Protein AF-A0A8I1LDG6-F1 (afdb_monomer_lite)

Sequence (88 aa):
MEEVLADKNFYLRLVMQYGEQRFLNLANKHFTTQDFIEAIETAPPGFFFAEVWHEWRKRLGLPKKRTPVRFAECENDPEDWWRNYRPE

Foldseek 3Di:
DVVCVVDLLNLLLCCLAPNDPVSVVVCPVPDDLVSNVCSLVPDAQPSHDQVSSQVSCVVSVHDDDDRRDDDPPPPPPPPPPCVPPDDD

Structure (mmCIF, N/CA/C/O backbone):
data_AF-A0A8I1LDG6-F1
#
_entry.id   AF-A0A8I1LDG6-F1
#
loop_
_atom_site.group_PDB
_atom_site.id
_atom_site.type_symbol
_atom_site.label_atom_id
_atom_site.label_alt_id
_atom_site.label_comp_id
_atom_site.label_asym_id
_atom_site.label_entity_id
_atom_site.label_seq_id
_atom_site.pdbx_PDB_ins_code
_atom_site.Cartn_x
_atom_site.Cartn_y
_atom_site.Cartn_z
_atom_site.occupancy
_atom_site.B_iso_or_equiv
_atom_site.auth_seq_id
_atom_site.auth_comp_id
_atom_site.auth_asym_id
_atom_site.auth_atom_id
_atom_site.pdbx_PDB_model_num
ATOM 1 N N . MET A 1 1 ? 19.393 5.191 7.159 1.00 45.78 1 MET A N 1
ATOM 2 C CA . MET A 1 1 ? 18.054 4.711 7.579 1.00 45.78 1 MET A CA 1
ATOM 3 C C . MET A 1 1 ? 16.983 5.786 7.370 1.00 45.78 1 MET A C 1
ATOM 5 O O . MET A 1 1 ? 15.856 5.423 7.076 1.00 45.78 1 MET A O 1
ATOM 9 N N . GLU A 1 2 ? 17.326 7.079 7.452 1.00 43.81 2 GLU A N 1
ATOM 10 C CA . GLU A 1 2 ? 16.385 8.198 7.245 1.00 43.81 2 GLU A CA 1
ATOM 11 C C . GLU A 1 2 ? 15.906 8.389 5.794 1.00 43.81 2 GLU A C 1
ATOM 13 O O . GLU A 1 2 ? 14.751 8.735 5.593 1.00 43.81 2 GLU A O 1
ATOM 18 N N . GLU A 1 3 ? 16.712 8.092 4.768 1.00 46.12 3 GLU A N 1
ATOM 19 C CA . GLU A 1 3 ? 16.285 8.294 3.367 1.00 46.12 3 GLU A CA 1
ATOM 20 C C . GLU A 1 3 ? 15.145 7.362 2.918 1.00 46.12 3 GLU A C 1
ATOM 22 O O . GLU A 1 3 ? 14.321 7.748 2.098 1.00 46.12 3 GLU A O 1
ATOM 27 N N . VAL A 1 4 ? 15.020 6.163 3.501 1.00 47.47 4 VAL A N 1
ATOM 28 C CA . VAL A 1 4 ? 13.889 5.249 3.225 1.00 47.47 4 VAL A CA 1
ATOM 29 C C . VAL A 1 4 ? 12.595 5.746 3.889 1.00 47.47 4 VAL A C 1
ATOM 31 O O . VAL A 1 4 ? 11.503 5.422 3.430 1.00 47.47 4 VAL A O 1
ATOM 34 N N . LEU A 1 5 ? 12.710 6.567 4.939 1.00 51.34 5 LEU A N 1
ATOM 35 C CA . LEU A 1 5 ? 11.585 7.270 5.563 1.00 51.34 5 LEU A CA 1
ATOM 36 C C . LEU A 1 5 ? 11.244 8.588 4.846 1.00 51.34 5 LEU A C 1
ATOM 38 O O . LEU A 1 5 ? 10.185 9.151 5.114 1.00 51.34 5 LEU A O 1
ATOM 42 N N . ALA A 1 6 ? 12.104 9.076 3.942 1.00 60.81 6 ALA A N 1
ATOM 43 C CA . ALA A 1 6 ? 11.874 10.327 3.220 1.00 60.81 6 ALA A CA 1
ATOM 44 C C . ALA A 1 6 ? 10.721 10.217 2.205 1.00 60.81 6 ALA A 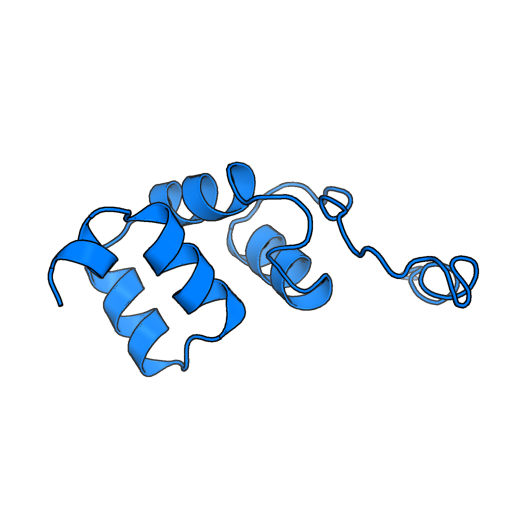C 1
ATOM 46 O O . ALA A 1 6 ? 10.076 11.219 1.904 1.00 60.81 6 ALA A O 1
ATOM 47 N N . ASP A 1 7 ? 10.410 9.002 1.736 1.00 81.50 7 ASP A N 1
ATOM 48 C CA . ASP A 1 7 ? 9.223 8.715 0.927 1.00 81.50 7 ASP A CA 1
ATOM 49 C C . ASP A 1 7 ? 8.303 7.720 1.654 1.00 81.50 7 ASP A C 1
ATOM 51 O O . ASP A 1 7 ? 8.397 6.495 1.517 1.00 81.50 7 ASP A O 1
ATOM 55 N N . LYS A 1 8 ? 7.372 8.292 2.429 1.00 89.56 8 LYS A N 1
ATOM 56 C CA . LYS A 1 8 ? 6.267 7.596 3.108 1.00 89.56 8 LYS A CA 1
ATOM 57 C C . LYS A 1 8 ? 5.581 6.574 2.196 1.00 89.56 8 LYS A C 1
ATOM 59 O O . LYS A 1 8 ? 5.319 5.447 2.618 1.00 89.56 8 LYS A O 1
ATOM 64 N N . ASN A 1 9 ? 5.273 6.961 0.958 1.00 90.62 9 ASN A N 1
ATOM 65 C CA . ASN A 1 9 ? 4.501 6.130 0.042 1.00 90.62 9 ASN A CA 1
ATOM 66 C C . ASN A 1 9 ? 5.346 4.958 -0.455 1.00 90.62 9 ASN A C 1
ATOM 68 O O . ASN A 1 9 ? 4.847 3.837 -0.525 1.00 90.62 9 ASN A O 1
ATOM 72 N N . PHE A 1 10 ? 6.629 5.175 -0.737 1.00 89.31 10 PHE A N 1
ATOM 73 C CA . PHE A 1 10 ? 7.541 4.087 -1.080 1.00 89.31 10 PHE A CA 1
ATOM 74 C C . PHE A 1 10 ? 7.666 3.059 0.054 1.00 89.31 10 PHE A C 1
ATOM 76 O O . PHE A 1 10 ? 7.505 1.860 -0.190 1.00 89.31 10 PHE A O 1
ATOM 83 N N . TYR A 1 11 ? 7.858 3.515 1.297 1.00 90.25 11 TYR A N 1
ATOM 84 C CA . TYR A 1 11 ? 7.895 2.629 2.464 1.00 90.25 11 TYR A CA 1
ATOM 85 C C . TYR A 1 11 ? 6.604 1.812 2.608 1.00 90.25 11 TYR A C 1
ATOM 87 O O . TYR A 1 11 ? 6.652 0.585 2.718 1.00 90.25 11 TYR A O 1
ATOM 95 N N . LEU A 1 12 ? 5.442 2.473 2.558 1.00 93.75 12 LEU A N 1
ATOM 96 C CA . LEU A 1 12 ? 4.150 1.801 2.683 1.00 93.75 12 LEU A CA 1
ATOM 97 C C . LEU A 1 12 ? 3.933 0.772 1.576 1.00 93.75 12 LEU A C 1
ATOM 99 O O . LEU A 1 12 ? 3.481 -0.332 1.865 1.00 93.75 12 LEU A O 1
ATOM 103 N N . ARG A 1 13 ? 4.321 1.072 0.333 1.00 92.94 13 ARG A N 1
ATOM 104 C CA . ARG A 1 13 ? 4.217 0.110 -0.770 1.00 92.94 13 ARG A CA 1
ATOM 105 C C . ARG A 1 13 ? 5.081 -1.131 -0.536 1.00 92.94 13 ARG A C 1
ATOM 107 O O . ARG A 1 13 ? 4.605 -2.237 -0.775 1.00 92.94 13 ARG A O 1
ATOM 114 N N . LEU A 1 14 ? 6.305 -0.983 -0.018 1.00 91.69 14 LEU A N 1
ATOM 115 C CA . LEU A 1 14 ? 7.153 -2.129 0.342 1.00 91.69 14 LEU A CA 1
ATOM 116 C C . LEU A 1 14 ? 6.534 -2.969 1.463 1.00 91.69 14 LEU A C 1
ATOM 118 O O . LEU A 1 14 ? 6.520 -4.195 1.375 1.00 91.69 14 LEU A O 1
ATOM 122 N N . VAL A 1 15 ? 5.979 -2.323 2.491 1.00 93.81 15 VAL A N 1
ATOM 123 C CA . VAL A 1 15 ? 5.274 -3.015 3.579 1.00 93.81 15 VAL A CA 1
ATOM 124 C C . VAL A 1 15 ? 4.028 -3.737 3.062 1.00 93.81 15 VAL A C 1
ATOM 126 O O . VAL A 1 15 ? 3.742 -4.852 3.482 1.00 93.81 15 VAL A O 1
ATOM 129 N N . MET A 1 16 ? 3.290 -3.144 2.131 1.00 93.44 16 MET A N 1
ATOM 130 C CA . MET A 1 16 ? 2.107 -3.766 1.536 1.00 93.44 16 MET A CA 1
ATOM 131 C C . MET A 1 16 ? 2.461 -4.952 0.626 1.00 93.44 16 MET A C 1
ATOM 133 O O . MET A 1 16 ? 1.736 -5.945 0.633 1.00 93.44 16 MET A O 1
ATOM 137 N N . GLN A 1 17 ? 3.556 -4.851 -0.132 1.00 92.69 17 GLN A N 1
ATOM 138 C CA . GLN A 1 17 ? 4.009 -5.861 -1.093 1.00 92.69 17 GLN A CA 1
ATOM 139 C C . GLN A 1 17 ? 4.710 -7.052 -0.423 1.00 92.69 17 GLN A C 1
ATOM 141 O O . GLN A 1 17 ? 4.469 -8.197 -0.797 1.00 92.69 17 GLN A O 1
ATOM 146 N N . TYR A 1 18 ? 5.571 -6.782 0.562 1.00 88.06 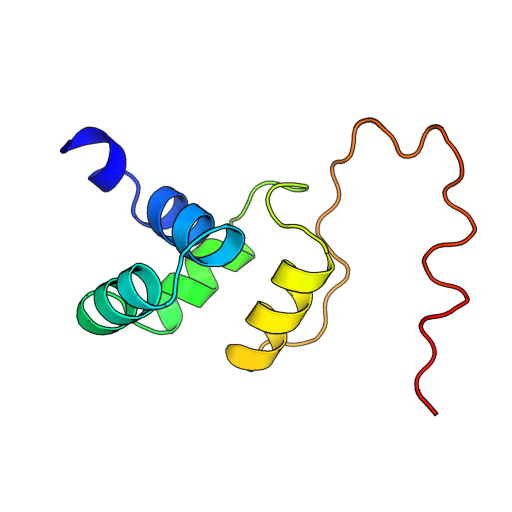18 TYR A N 1
ATOM 147 C CA . TYR A 1 18 ? 6.481 -7.772 1.150 1.00 88.06 18 TYR A CA 1
ATOM 148 C C . TYR A 1 18 ? 6.438 -7.829 2.681 1.00 88.06 18 TYR A C 1
ATOM 150 O O . TYR A 1 18 ? 7.112 -8.660 3.288 1.00 88.06 18 TYR A O 1
ATOM 158 N N . GLY A 1 19 ? 5.720 -6.915 3.334 1.00 82.38 19 GLY A N 1
ATOM 159 C CA . GLY A 1 19 ? 5.804 -6.741 4.777 1.00 82.38 19 GLY A CA 1
ATOM 160 C C . GLY A 1 19 ? 5.237 -7.924 5.549 1.00 82.38 19 GLY A C 1
ATOM 161 O O . GLY A 1 19 ? 4.048 -8.227 5.487 1.00 82.38 19 GLY A O 1
ATOM 162 N N . GLU A 1 20 ? 6.084 -8.536 6.371 1.00 82.88 20 GLU A N 1
ATOM 163 C CA . GLU A 1 20 ? 5.642 -9.459 7.413 1.00 82.88 20 GLU A CA 1
ATOM 164 C C . GLU A 1 20 ? 4.688 -8.765 8.403 1.00 82.88 20 GLU A C 1
ATOM 166 O O . GLU A 1 20 ? 4.738 -7.546 8.608 1.00 82.88 20 GLU A O 1
ATOM 171 N N . GLN A 1 21 ? 3.879 -9.558 9.113 1.00 83.81 21 GLN A N 1
ATOM 172 C CA . GLN A 1 21 ? 2.865 -9.067 10.055 1.00 83.81 21 GLN A CA 1
ATOM 173 C C . GLN A 1 21 ? 3.402 -8.032 11.060 1.00 83.81 21 GLN A C 1
ATOM 175 O O . GLN A 1 21 ? 2.698 -7.087 11.415 1.00 83.81 21 GLN A O 1
ATOM 180 N N . ARG A 1 22 ? 4.660 -8.161 11.502 1.00 82.88 22 ARG A N 1
ATOM 181 C CA . ARG A 1 22 ? 5.302 -7.192 12.407 1.00 82.88 22 ARG A CA 1
ATOM 182 C C . ARG A 1 22 ? 5.455 -5.797 11.793 1.00 82.88 22 ARG A C 1
ATOM 184 O O . ARG A 1 22 ? 5.200 -4.811 12.479 1.00 82.88 22 ARG A O 1
ATOM 191 N N . PHE A 1 23 ? 5.816 -5.707 10.513 1.00 83.75 23 PHE A N 1
ATOM 192 C CA . PHE A 1 23 ? 5.964 -4.434 9.805 1.00 83.75 23 PHE A CA 1
ATOM 193 C C . PHE A 1 23 ? 4.603 -3.826 9.493 1.00 83.75 23 PHE A C 1
ATOM 195 O O . PHE A 1 23 ? 4.428 -2.621 9.637 1.00 83.75 23 PHE A O 1
ATOM 202 N N . LEU A 1 24 ? 3.610 -4.664 9.184 1.00 86.38 24 LEU A N 1
ATOM 203 C CA . LEU A 1 24 ? 2.223 -4.225 9.046 1.00 86.38 24 LEU A CA 1
ATOM 204 C C . LEU A 1 24 ? 1.675 -3.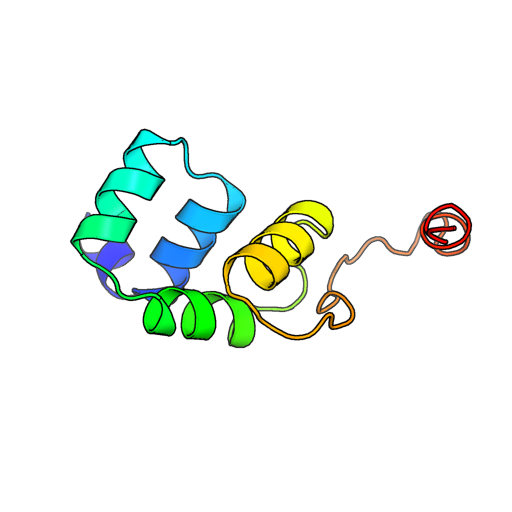651 10.354 1.00 86.38 24 LEU A C 1
ATOM 206 O O . LEU A 1 24 ? 1.054 -2.592 10.353 1.00 86.38 24 LEU A O 1
ATOM 210 N N . ASN A 1 25 ? 1.923 -4.317 11.482 1.00 88.56 25 ASN A N 1
ATOM 211 C CA . ASN A 1 25 ? 1.495 -3.836 12.794 1.00 88.56 25 ASN A CA 1
ATOM 212 C C . ASN A 1 25 ? 2.174 -2.515 13.164 1.00 88.56 25 ASN A C 1
ATOM 214 O O . ASN A 1 25 ? 1.523 -1.642 13.730 1.00 88.56 25 ASN A O 1
ATOM 218 N N . LEU A 1 26 ? 3.463 -2.361 12.847 1.00 86.62 26 LEU A N 1
ATOM 219 C CA . LEU A 1 26 ? 4.172 -1.101 13.052 1.00 86.62 26 LEU A CA 1
ATOM 220 C C . LEU A 1 26 ? 3.591 0.003 12.161 1.00 86.62 26 LEU A C 1
ATOM 222 O O . LEU A 1 26 ? 3.250 1.067 12.664 1.00 86.62 26 LEU A O 1
ATOM 226 N N . ALA A 1 27 ? 3.395 -0.266 10.869 1.00 88.00 27 ALA A N 1
ATOM 227 C CA . ALA A 1 27 ? 2.827 0.702 9.940 1.00 88.00 27 ALA A CA 1
ATOM 228 C C . ALA A 1 27 ? 1.422 1.159 10.376 1.00 88.00 27 ALA A C 1
ATOM 230 O O . ALA A 1 27 ? 1.163 2.356 10.422 1.00 88.00 27 ALA A O 1
ATOM 231 N N . ASN A 1 28 ? 0.554 0.244 10.818 1.00 88.38 28 ASN A N 1
ATOM 232 C CA . ASN A 1 28 ? -0.786 0.586 11.319 1.00 88.38 28 ASN A CA 1
ATOM 233 C C . ASN A 1 28 ? -0.784 1.447 12.598 1.00 88.38 28 ASN A C 1
ATOM 235 O O . ASN A 1 28 ? -1.809 2.038 12.924 1.00 88.38 28 ASN A O 1
ATOM 239 N N . LYS A 1 29 ? 0.326 1.516 13.347 1.00 91.50 29 LYS A N 1
ATOM 240 C CA . LYS A 1 29 ? 0.454 2.418 14.508 1.00 91.50 29 LYS A CA 1
ATOM 241 C C . LYS A 1 29 ? 0.836 3.844 14.117 1.00 91.50 29 LYS A C 1
ATOM 243 O O . LYS A 1 29 ? 0.589 4.759 14.895 1.00 91.50 29 LYS A O 1
ATOM 248 N N . HIS A 1 30 ? 1.471 4.017 12.961 1.00 90.44 30 HIS A N 1
ATOM 249 C CA . HIS A 1 30 ? 2.075 5.286 12.549 1.00 90.44 30 HIS A CA 1
ATOM 250 C C . HIS A 1 30 ? 1.396 5.922 11.333 1.00 90.44 30 HIS A C 1
ATOM 252 O O . HIS A 1 30 ? 1.543 7.122 11.128 1.00 90.44 30 HIS A O 1
ATOM 258 N N . PHE A 1 31 ? 0.644 5.143 10.557 1.00 92.56 31 PHE A N 1
ATOM 259 C CA . PHE A 1 31 ? -0.007 5.583 9.330 1.00 92.56 31 PHE A CA 1
ATOM 260 C C . PHE A 1 31 ? -1.504 5.300 9.368 1.00 92.56 31 PHE A C 1
ATOM 262 O O . PHE A 1 31 ? -1.975 4.335 9.973 1.00 92.56 31 PHE A O 1
ATOM 269 N N . THR A 1 32 ? -2.255 6.160 8.699 1.00 94.25 32 THR A N 1
ATOM 270 C CA . THR A 1 32 ? -3.707 6.078 8.585 1.00 94.25 32 THR A CA 1
ATOM 271 C C . THR A 1 32 ? -4.116 5.242 7.380 1.00 94.25 32 THR A C 1
ATOM 273 O O . THR A 1 32 ? -3.357 5.089 6.425 1.00 94.25 32 THR A O 1
ATOM 276 N N . THR A 1 33 ? -5.363 4.768 7.355 1.00 94.56 33 THR A N 1
ATOM 277 C CA . THR A 1 33 ? -5.947 4.121 6.167 1.00 94.56 33 THR A CA 1
ATOM 278 C C . THR A 1 33 ? -5.789 4.977 4.906 1.00 94.56 33 THR A C 1
ATOM 280 O O . THR A 1 33 ? -5.541 4.435 3.832 1.00 94.56 33 THR A O 1
ATOM 283 N N . GLN A 1 34 ? -5.879 6.307 5.029 1.00 94.88 34 GLN A N 1
ATOM 284 C CA . GLN A 1 34 ? -5.719 7.220 3.899 1.00 94.88 34 GLN A CA 1
ATOM 285 C C . GLN A 1 34 ? -4.297 7.192 3.329 1.00 94.88 34 GLN A C 1
ATOM 287 O O . GLN A 1 34 ? -4.142 7.268 2.115 1.00 94.88 34 GLN A O 1
ATOM 292 N N . ASP A 1 35 ? -3.277 7.010 4.169 1.00 94.94 35 ASP A N 1
ATOM 293 C CA . ASP A 1 35 ? -1.891 6.865 3.714 1.00 94.94 35 ASP A CA 1
ATOM 294 C C . ASP A 1 35 ? -1.699 5.574 2.907 1.00 94.94 35 ASP A C 1
ATOM 296 O O . ASP A 1 35 ? -1.036 5.577 1.874 1.00 94.94 35 ASP A O 1
ATOM 300 N N . PHE A 1 36 ? -2.334 4.473 3.323 1.00 94.88 36 PHE A N 1
ATOM 301 C CA . PHE A 1 36 ? -2.330 3.227 2.546 1.00 94.88 36 PHE A CA 1
ATOM 302 C C . PHE A 1 36 ? -3.079 3.375 1.214 1.00 94.88 36 PHE A C 1
ATOM 304 O O . PHE A 1 36 ? -2.627 2.851 0.195 1.00 94.88 36 PHE A O 1
ATOM 311 N N . ILE A 1 37 ? -4.206 4.100 1.204 1.00 95.12 37 ILE A N 1
ATOM 312 C CA . ILE A 1 37 ? -4.957 4.417 -0.022 1.00 95.12 37 ILE A CA 1
ATOM 313 C C . ILE A 1 37 ? -4.107 5.274 -0.969 1.00 95.12 37 ILE A C 1
ATOM 315 O O . ILE A 1 37 ? -4.058 5.010 -2.170 1.00 95.12 37 ILE A O 1
ATOM 319 N N . GLU A 1 38 ? -3.415 6.282 -0.447 1.00 94.00 38 GLU A N 1
ATOM 320 C CA . GLU A 1 38 ? -2.522 7.130 -1.232 1.00 94.00 38 GLU A CA 1
ATOM 321 C C . GLU A 1 38 ? -1.369 6.307 -1.819 1.00 94.00 38 GLU A C 1
ATOM 323 O O . GLU A 1 38 ? -1.113 6.368 -3.024 1.00 94.00 38 GLU A O 1
ATOM 328 N N . ALA A 1 39 ? -0.722 5.478 -0.997 1.00 93.88 39 ALA A N 1
ATOM 329 C CA . ALA A 1 39 ? 0.398 4.638 -1.398 1.00 93.88 39 ALA A CA 1
ATOM 330 C C . ALA A 1 39 ? 0.026 3.668 -2.528 1.00 93.88 39 ALA A C 1
ATOM 332 O O . ALA A 1 39 ? 0.809 3.517 -3.470 1.00 93.88 39 ALA A O 1
ATOM 333 N N . ILE A 1 40 ? -1.162 3.052 -2.464 1.00 92.38 40 ILE A N 1
ATOM 334 C CA . ILE A 1 40 ? -1.648 2.141 -3.505 1.00 92.38 40 ILE A CA 1
ATOM 335 C C . ILE A 1 40 ? -2.083 2.901 -4.766 1.00 92.38 40 ILE A C 1
ATOM 337 O O . ILE A 1 40 ? -1.644 2.549 -5.852 1.00 92.38 40 ILE A O 1
ATOM 341 N N . GLU A 1 41 ? -2.867 3.981 -4.670 1.00 91.62 41 GLU A N 1
ATOM 342 C CA . GLU A 1 41 ? -3.358 4.718 -5.853 1.00 91.62 41 GLU A CA 1
ATOM 343 C C . GLU A 1 41 ? -2.242 5.441 -6.624 1.00 91.62 41 GLU A C 1
ATOM 345 O O . GLU A 1 41 ? -2.337 5.589 -7.840 1.00 91.62 41 GLU A O 1
ATOM 350 N N . THR A 1 42 ? -1.173 5.860 -5.943 1.00 90.88 42 THR A N 1
ATOM 351 C CA . THR A 1 42 ? -0.025 6.546 -6.565 1.00 90.88 42 THR A CA 1
ATOM 352 C C . THR A 1 42 ? 1.104 5.594 -6.971 1.00 90.88 42 THR A C 1
ATOM 354 O O . THR A 1 42 ? 2.157 6.045 -7.427 1.00 90.88 42 THR A O 1
ATOM 357 N N . ALA A 1 43 ? 0.932 4.284 -6.770 1.00 89.12 43 ALA A N 1
ATOM 358 C CA . ALA A 1 43 ? 1.964 3.307 -7.078 1.00 89.12 43 ALA A CA 1
ATOM 359 C C . ALA A 1 43 ? 2.278 3.263 -8.581 1.00 89.12 43 ALA A C 1
ATOM 361 O O . ALA A 1 43 ? 1.355 3.271 -9.402 1.00 89.12 43 ALA A O 1
ATOM 362 N N . PRO A 1 44 ? 3.567 3.168 -8.961 1.00 86.19 44 PRO A N 1
ATOM 363 C CA . PRO A 1 44 ? 3.937 2.924 -10.343 1.00 86.19 44 PRO A CA 1
ATOM 364 C C . PRO A 1 44 ? 3.264 1.647 -10.867 1.00 86.19 44 PRO A C 1
ATOM 366 O O . PRO A 1 44 ? 3.152 0.663 -10.124 1.00 86.19 44 PRO A O 1
ATOM 369 N N . PRO A 1 45 ? 2.844 1.618 -12.140 1.00 83.69 45 PRO A N 1
ATOM 370 C CA . PRO A 1 45 ? 2.320 0.401 -12.737 1.00 83.69 45 PRO A CA 1
ATOM 371 C C . PRO A 1 45 ? 3.339 -0.746 -12.635 1.00 83.69 45 PRO A C 1
ATOM 373 O O . PRO A 1 45 ? 4.532 -0.533 -12.845 1.00 83.69 45 PRO A O 1
ATOM 376 N N . GLY A 1 46 ? 2.869 -1.946 -12.288 1.00 83.44 46 GLY A N 1
ATOM 377 C CA . GLY A 1 46 ? 3.722 -3.122 -12.071 1.00 83.44 46 GLY A CA 1
ATOM 378 C C . GLY A 1 46 ? 4.438 -3.191 -10.716 1.00 83.44 46 GLY A C 1
ATOM 379 O O . GLY A 1 46 ? 5.151 -4.158 -10.478 1.00 83.44 46 GLY A O 1
ATOM 380 N N . PHE A 1 47 ? 4.256 -2.219 -9.811 1.00 87.25 47 PH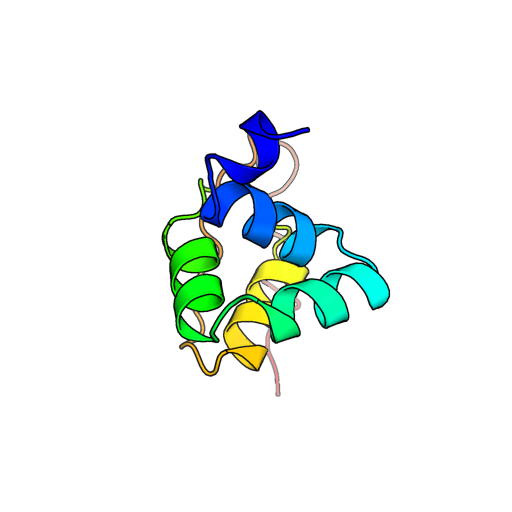E A N 1
ATOM 381 C CA . PHE A 1 47 ? 4.884 -2.280 -8.483 1.00 87.25 47 PHE A CA 1
ATOM 382 C C . PHE A 1 47 ? 4.344 -3.442 -7.635 1.00 87.25 47 PHE A C 1
ATOM 384 O O . PHE A 1 47 ? 5.105 -4.141 -6.969 1.00 87.25 47 PHE A O 1
ATOM 391 N N . PHE A 1 48 ? 3.020 -3.613 -7.630 1.00 88.88 48 PHE A N 1
ATOM 392 C CA . PHE A 1 48 ? 2.354 -4.651 -6.853 1.00 88.88 48 PHE A CA 1
ATOM 393 C C . PHE A 1 48 ? 2.125 -5.910 -7.684 1.00 88.88 48 PHE A C 1
ATOM 395 O O . PHE A 1 48 ? 1.729 -5.818 -8.849 1.00 88.88 48 PHE A O 1
ATOM 402 N N . PHE A 1 49 ? 2.262 -7.079 -7.051 1.00 87.25 49 PHE A N 1
ATOM 403 C CA . PHE A 1 49 ? 1.689 -8.302 -7.617 1.00 87.25 49 PHE A CA 1
ATOM 404 C C . PHE A 1 49 ? 0.166 -8.166 -7.690 1.00 87.25 49 PHE A C 1
ATOM 406 O O . PHE A 1 49 ? -0.446 -7.497 -6.851 1.00 87.25 49 PHE A O 1
ATOM 413 N N . ALA A 1 50 ? -0.455 -8.776 -8.700 1.00 84.62 50 ALA A N 1
ATOM 414 C CA . ALA A 1 50 ? -1.880 -8.597 -8.961 1.00 84.62 50 ALA A CA 1
ATOM 415 C C . ALA A 1 50 ? -2.740 -9.042 -7.768 1.00 84.62 50 ALA A C 1
ATOM 417 O O . ALA A 1 50 ? -3.677 -8.341 -7.385 1.00 84.62 50 ALA A O 1
ATOM 418 N N . GLU A 1 51 ? -2.386 -10.159 -7.137 1.00 85.75 51 GLU A N 1
ATOM 419 C CA . GLU A 1 51 ? -3.067 -10.702 -5.963 1.00 85.75 51 GLU A CA 1
ATOM 420 C C . GLU A 1 51 ? -2.962 -9.737 -4.781 1.00 85.75 51 GLU A C 1
ATOM 422 O O . GLU A 1 51 ? -3.968 -9.384 -4.165 1.00 85.75 51 GLU A O 1
ATOM 427 N N . VAL A 1 52 ? -1.752 -9.241 -4.517 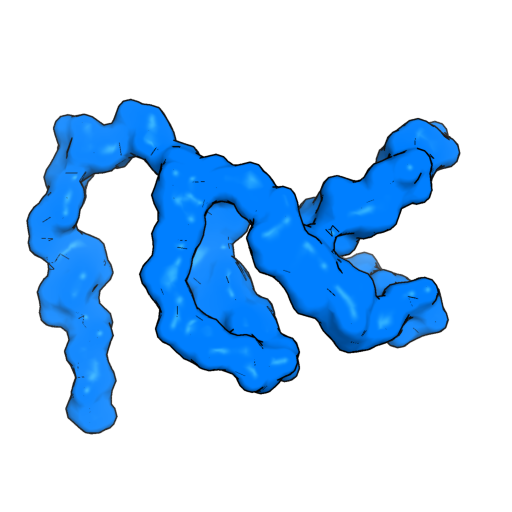1.00 90.25 52 VAL A N 1
ATOM 428 C CA . VAL A 1 52 ? -1.481 -8.295 -3.429 1.00 90.25 52 VAL A CA 1
ATOM 429 C C . VAL A 1 52 ? -2.245 -6.990 -3.645 1.00 90.25 52 VAL A C 1
ATOM 431 O O . VAL A 1 52 ? -2.895 -6.486 -2.728 1.00 90.25 52 VAL A O 1
ATOM 434 N N . TRP A 1 53 ? -2.233 -6.464 -4.870 1.00 90.06 53 TRP A N 1
ATOM 435 C CA . TRP A 1 53 ? -3.003 -5.284 -5.249 1.00 90.06 53 TRP A CA 1
ATOM 436 C C . TRP A 1 53 ? -4.497 -5.471 -4.975 1.00 90.06 53 TRP A C 1
ATOM 438 O O . TRP A 1 53 ? -5.135 -4.612 -4.362 1.00 90.06 53 TRP A O 1
ATOM 448 N N . HIS A 1 54 ? -5.069 -6.597 -5.405 1.00 88.75 54 HIS A N 1
ATOM 449 C CA . HIS A 1 54 ? -6.487 -6.881 -5.216 1.00 88.75 54 HIS A CA 1
ATOM 450 C C . HIS A 1 54 ? -6.866 -7.040 -3.742 1.00 88.75 54 HIS A C 1
ATOM 452 O O . HIS A 1 54 ? -7.860 -6.443 -3.317 1.00 88.75 54 HIS A O 1
ATOM 458 N N . GLU A 1 55 ? -6.075 -7.774 -2.961 1.00 91.12 55 GLU A N 1
ATOM 459 C CA . GLU A 1 55 ? -6.326 -7.966 -1.531 1.00 91.12 55 GLU A CA 1
ATOM 460 C C . GLU A 1 55 ? -6.256 -6.648 -0.758 1.00 91.12 55 GLU A C 1
ATOM 462 O O . GLU A 1 55 ? -7.142 -6.348 0.044 1.00 91.12 55 GLU A O 1
ATOM 467 N N . TRP A 1 56 ? -5.274 -5.793 -1.051 1.00 93.00 56 TRP A N 1
ATOM 468 C CA . TRP A 1 56 ? -5.199 -4.484 -0.408 1.00 93.00 56 TRP A CA 1
ATOM 469 C C . TRP A 1 56 ? -6.340 -3.560 -0.811 1.00 93.00 56 TRP A C 1
ATOM 471 O O . TRP A 1 56 ? -6.920 -2.914 0.060 1.00 93.00 56 TRP A O 1
ATOM 481 N N . ARG A 1 57 ? -6.737 -3.524 -2.090 1.00 92.81 57 ARG A N 1
ATOM 482 C CA . ARG A 1 57 ? -7.917 -2.743 -2.497 1.00 92.81 57 ARG A CA 1
ATOM 483 C C . ARG A 1 57 ? -9.178 -3.216 -1.781 1.00 92.81 57 ARG A C 1
ATOM 485 O O . ARG A 1 57 ? -9.940 -2.380 -1.307 1.00 92.81 57 ARG A O 1
ATOM 492 N N . LYS A 1 58 ? -9.365 -4.531 -1.643 1.00 92.50 58 LYS A N 1
ATOM 493 C CA . LYS A 1 58 ? -10.481 -5.119 -0.891 1.00 92.50 58 LYS A CA 1
ATOM 494 C C . LYS A 1 58 ? -10.425 -4.734 0.588 1.00 92.50 58 LYS A C 1
ATOM 496 O O . LYS A 1 58 ? -11.417 -4.243 1.121 1.00 92.50 58 LYS A O 1
ATOM 501 N N . ARG A 1 59 ? -9.268 -4.898 1.238 1.00 92.19 59 ARG A N 1
ATOM 502 C CA . ARG A 1 59 ? -9.047 -4.540 2.650 1.00 92.19 59 ARG A CA 1
ATOM 503 C C . ARG 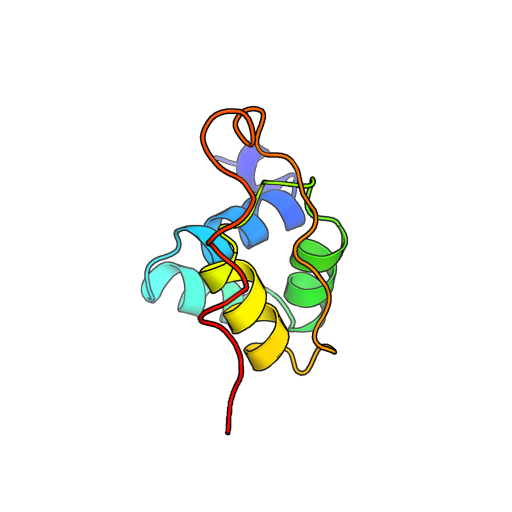A 1 59 ? -9.313 -3.061 2.928 1.00 92.19 59 ARG A C 1
ATOM 505 O O . ARG A 1 59 ? -9.827 -2.726 3.989 1.00 92.19 59 ARG A O 1
ATOM 512 N N . LEU A 1 60 ? -8.967 -2.191 1.984 1.00 93.69 60 LEU A N 1
ATOM 513 C CA . LEU A 1 60 ? -9.151 -0.743 2.084 1.00 93.69 60 LEU A CA 1
ATOM 514 C C . LEU A 1 60 ? -10.555 -0.280 1.651 1.00 93.69 60 LEU A C 1
ATOM 516 O O . LEU A 1 60 ? -10.810 0.920 1.627 1.00 93.69 60 LEU A O 1
ATOM 520 N N . GLY A 1 61 ? -11.462 -1.199 1.291 1.00 92.88 61 GLY A N 1
ATOM 521 C CA . GLY A 1 61 ? -12.812 -0.857 0.827 1.00 92.88 61 GLY A CA 1
ATOM 522 C C . GLY A 1 61 ? -12.834 -0.104 -0.507 1.00 92.88 61 GLY A C 1
ATOM 523 O O . GLY A 1 61 ? -13.808 0.576 -0.823 1.00 92.88 61 GLY A O 1
ATOM 524 N N . LEU A 1 62 ? -11.759 -0.197 -1.292 1.00 89.00 62 LEU A N 1
ATOM 525 C CA . LEU A 1 62 ? -11.644 0.466 -2.582 1.00 89.00 62 LEU A CA 1
ATOM 526 C C . LEU A 1 62 ? -12.365 -0.338 -3.672 1.00 89.00 62 LEU A C 1
ATOM 528 O O . LEU A 1 62 ? -12.345 -1.573 -3.660 1.00 89.00 62 LEU A O 1
ATOM 532 N N . PRO A 1 63 ? -12.937 0.335 -4.686 1.00 84.69 63 PRO A N 1
ATOM 533 C CA . PRO A 1 63 ? -13.557 -0.353 -5.808 1.00 84.69 63 PRO A CA 1
ATOM 534 C C . PRO A 1 63 ? -12.537 -1.232 -6.541 1.00 84.69 63 PRO A C 1
ATOM 536 O O . PRO A 1 63 ? -11.351 -0.879 -6.666 1.00 84.69 63 PRO A O 1
ATOM 539 N N . LYS A 1 64 ? -13.014 -2.369 -7.063 1.00 75.88 64 LYS A N 1
ATOM 540 C CA . LYS A 1 64 ? -12.213 -3.281 -7.885 1.00 75.88 64 LYS A CA 1
ATOM 541 C C . LYS A 1 64 ? -11.800 -2.547 -9.164 1.00 75.88 64 LYS A C 1
ATOM 543 O O . LYS A 1 64 ? -12.638 -2.208 -9.993 1.00 75.88 64 LYS A O 1
ATOM 548 N N . LYS A 1 65 ? -10.501 -2.288 -9.312 1.00 76.75 65 LYS A N 1
ATOM 549 C CA . LYS A 1 65 ? -9.894 -1.732 -10.530 1.00 76.75 65 LYS A CA 1
ATOM 550 C C . LYS A 1 65 ? -9.062 -2.811 -11.213 1.00 76.75 65 LYS A C 1
ATOM 552 O O . LYS A 1 65 ? -8.582 -3.728 -10.544 1.00 76.75 65 LYS A O 1
ATOM 557 N N . ARG A 1 66 ? -8.868 -2.683 -12.530 1.00 72.69 66 ARG A N 1
ATOM 558 C CA . ARG A 1 66 ? -7.816 -3.437 -13.225 1.00 72.69 66 ARG A CA 1
ATOM 559 C C . ARG A 1 66 ? -6.467 -3.091 -12.593 1.00 72.69 66 ARG A C 1
ATOM 561 O O . ARG A 1 66 ? -6.252 -1.941 -12.205 1.00 72.69 66 ARG A O 1
ATOM 568 N N . THR A 1 67 ? -5.593 -4.080 -12.463 1.00 69.50 67 THR A N 1
ATOM 569 C CA . THR A 1 67 ? -4.239 -3.879 -11.943 1.00 69.50 67 THR A CA 1
ATOM 570 C C . THR A 1 67 ? -3.496 -2.890 -12.846 1.00 69.50 67 THR A C 1
ATOM 572 O O . THR A 1 67 ? -3.542 -3.050 -14.069 1.00 69.50 67 THR A O 1
ATOM 575 N N . PRO A 1 68 ? -2.853 -1.845 -12.295 1.00 64.50 68 PRO A N 1
ATOM 576 C CA . PRO A 1 68 ? -2.074 -0.910 -13.095 1.00 64.50 68 PRO A CA 1
ATOM 577 C C . PRO A 1 68 ? -0.852 -1.643 -13.669 1.00 64.50 68 PRO A C 1
ATOM 579 O O . PRO A 1 68 ? 0.030 -2.085 -12.936 1.00 64.50 68 PRO A O 1
ATOM 582 N N . VAL A 1 69 ? -0.828 -1.830 -14.990 1.00 61.81 69 VAL A N 1
ATOM 583 C CA . VAL A 1 69 ? 0.122 -2.716 -15.685 1.00 61.81 69 VAL A CA 1
ATOM 584 C C . VAL A 1 69 ? 1.482 -2.047 -15.916 1.00 61.81 69 VAL A C 1
ATOM 586 O O . VAL A 1 69 ? 1.542 -1.018 -16.588 1.00 61.81 69 VAL A O 1
ATOM 589 N N . ARG A 1 70 ? 2.577 -2.693 -15.478 1.00 59.69 70 ARG A N 1
ATOM 590 C CA . ARG A 1 70 ? 3.829 -2.789 -16.261 1.00 59.69 70 ARG A CA 1
ATOM 591 C C . ARG A 1 70 ? 4.612 -4.058 -15.901 1.00 59.69 70 ARG A C 1
ATOM 593 O O . ARG A 1 70 ? 5.447 -4.055 -15.008 1.00 59.69 70 ARG A O 1
ATOM 600 N N . PHE A 1 71 ? 4.354 -5.127 -16.646 1.00 46.94 71 PHE A N 1
ATOM 601 C CA . PHE A 1 71 ? 5.311 -6.213 -16.848 1.00 46.94 71 PHE A CA 1
ATOM 602 C C . PHE A 1 71 ? 5.945 -5.943 -18.214 1.00 46.94 71 PHE A C 1
ATOM 604 O O . PHE A 1 71 ? 5.212 -5.781 -19.186 1.00 46.94 71 PHE A O 1
ATOM 611 N N . ALA A 1 72 ? 7.270 -5.885 -18.339 1.00 41.97 72 ALA A N 1
ATOM 612 C CA . ALA A 1 72 ? 7.910 -5.922 -19.662 1.00 41.97 72 ALA A CA 1
ATOM 613 C C . ALA A 1 72 ? 7.703 -7.286 -20.370 1.00 41.97 72 ALA A C 1
ATOM 615 O O . ALA A 1 72 ? 8.183 -7.485 -21.474 1.00 41.97 72 ALA A O 1
ATOM 616 N N . GLU A 1 73 ? 6.962 -8.208 -19.746 1.00 43.06 73 GLU A N 1
ATOM 617 C CA . GLU A 1 73 ? 6.875 -9.628 -20.076 1.00 43.06 73 GLU A CA 1
ATOM 618 C C . GLU A 1 73 ? 5.412 -10.110 -20.177 1.00 43.06 73 GLU A C 1
ATOM 620 O O . GLU A 1 73 ? 5.077 -11.207 -19.750 1.00 43.06 73 GLU A O 1
ATOM 625 N N . CYS A 1 74 ? 4.523 -9.336 -20.811 1.00 42.06 74 CYS A N 1
ATOM 626 C CA . CYS A 1 74 ? 3.356 -9.950 -21.476 1.00 42.06 74 CYS A CA 1
ATOM 627 C C . CYS A 1 74 ? 3.771 -10.791 -22.706 1.00 42.06 74 CYS A C 1
ATOM 629 O O . CYS A 1 74 ? 2.910 -11.242 -23.453 1.00 42.06 74 CYS A O 1
ATOM 631 N N . GLU A 1 75 ? 5.071 -10.958 -22.968 1.00 42.31 75 GLU A N 1
ATOM 632 C CA . GLU A 1 75 ? 5.580 -11.544 -24.208 1.00 42.31 75 GLU A CA 1
ATOM 633 C C . GLU A 1 75 ? 5.524 -13.079 -24.245 1.00 42.31 75 GLU A C 1
ATOM 635 O O . GLU A 1 75 ? 5.667 -13.648 -25.319 1.00 42.31 75 GLU A O 1
ATOM 640 N N . ASN A 1 76 ? 5.214 -13.756 -23.131 1.00 43.25 76 ASN A N 1
ATOM 641 C CA . ASN A 1 76 ? 4.923 -15.193 -23.138 1.00 43.25 76 ASN A CA 1
ATOM 642 C C . ASN A 1 76 ? 3.549 -15.478 -22.506 1.00 43.25 76 ASN A C 1
ATOM 644 O O . ASN A 1 76 ? 3.433 -15.847 -21.343 1.00 43.25 76 ASN A O 1
ATOM 648 N N . ASP A 1 77 ? 2.533 -15.296 -23.350 1.00 43.47 77 ASP A N 1
ATOM 649 C CA . ASP A 1 77 ? 1.129 -15.723 -23.248 1.00 43.47 77 ASP A CA 1
ATOM 650 C C . ASP A 1 77 ? 0.144 -14.902 -22.370 1.00 43.47 77 ASP A C 1
ATOM 652 O O . ASP A 1 77 ? -0.201 -15.262 -21.241 1.00 43.47 77 ASP A O 1
ATOM 656 N N . PRO A 1 78 ? -0.370 -13.778 -22.905 1.00 47.06 78 PRO A N 1
ATOM 657 C CA . PRO A 1 78 ? -1.346 -12.911 -22.246 1.00 47.06 78 PRO A CA 1
ATOM 658 C C . PRO A 1 78 ? -2.818 -13.378 -22.333 1.00 47.06 78 PRO A C 1
ATOM 660 O O . PRO A 1 78 ? -3.693 -12.654 -21.842 1.00 47.06 78 PRO A O 1
ATOM 663 N N . GLU A 1 79 ? -3.140 -14.540 -22.921 1.00 46.62 79 GLU A N 1
ATOM 664 C CA . GLU A 1 79 ? -4.544 -14.965 -23.095 1.00 46.62 79 GLU A CA 1
ATOM 665 C C . GLU A 1 79 ? -5.145 -15.793 -21.939 1.00 46.62 79 GLU A C 1
ATOM 667 O O . GLU A 1 79 ? -6.373 -15.912 -21.879 1.00 46.62 79 GLU A O 1
ATOM 672 N N . ASP A 1 80 ? -4.353 -16.290 -20.979 1.00 46.78 80 ASP A N 1
ATOM 673 C CA . ASP A 1 80 ? -4.842 -17.318 -20.035 1.00 46.78 80 ASP A CA 1
ATOM 674 C C . ASP A 1 80 ? -5.169 -16.824 -18.605 1.00 46.78 80 ASP A C 1
ATOM 676 O O . ASP A 1 80 ? -5.986 -17.410 -17.892 1.00 46.78 80 ASP A O 1
ATOM 680 N N . TRP A 1 81 ? -4.624 -15.687 -18.158 1.00 51.84 81 TRP A N 1
ATOM 681 C CA . TRP A 1 81 ? -4.720 -15.302 -16.735 1.00 51.84 81 TRP A CA 1
ATOM 682 C C . TRP A 1 81 ? -6.115 -14.829 -16.272 1.00 51.84 81 TRP A C 1
ATOM 684 O O . TRP A 1 81 ? -6.408 -14.841 -15.077 1.00 51.84 81 TRP A O 1
ATOM 694 N N . TRP A 1 82 ? -7.005 -14.423 -17.187 1.00 50.69 82 TRP A N 1
ATOM 695 C CA . TRP A 1 82 ? -8.334 -13.882 -16.851 1.00 50.69 82 TRP A CA 1
ATOM 696 C C . TRP A 1 82 ? -9.503 -14.834 -17.155 1.00 50.69 82 TRP A C 1
ATOM 698 O O . TRP A 1 82 ? -10.614 -14.596 -16.673 1.00 50.69 82 TRP A O 1
ATOM 708 N N . ARG A 1 83 ? -9.285 -15.930 -17.901 1.00 48.81 83 ARG A N 1
ATOM 709 C CA . ARG A 1 83 ? -10.335 -16.927 -18.199 1.00 48.81 83 ARG A CA 1
ATOM 710 C C . ARG A 1 83 ? -10.751 -17.745 -16.971 1.00 48.81 83 ARG A C 1
ATOM 712 O O . ARG A 1 83 ? -11.924 -18.090 -16.861 1.00 48.81 83 ARG A O 1
ATOM 719 N N . ASN A 1 84 ? -9.845 -17.955 -16.015 1.00 50.00 84 ASN A N 1
ATOM 720 C CA . ASN A 1 84 ? -10.110 -18.687 -14.767 1.00 50.00 84 ASN A CA 1
ATOM 721 C C . ASN A 1 84 ? -10.633 -17.810 -13.610 1.00 50.00 84 ASN A C 1
ATOM 723 O O . ASN A 1 84 ? -10.841 -18.309 -12.509 1.00 50.00 84 ASN A O 1
ATOM 727 N N . TYR A 1 85 ? -10.866 -16.511 -13.836 1.00 46.00 85 TYR A N 1
ATOM 728 C CA . TYR A 1 85 ? -11.233 -15.547 -12.787 1.00 46.00 85 TYR A CA 1
ATOM 729 C C . TYR A 1 85 ? -12.689 -15.048 -12.888 1.00 46.00 85 TYR A C 1
ATOM 731 O O . TYR A 1 85 ? -12.983 -13.886 -12.582 1.00 46.00 85 TYR A O 1
ATOM 739 N N . ARG A 1 86 ? -13.625 -15.911 -13.311 1.00 39.12 86 ARG A N 1
ATOM 740 C CA . ARG A 1 86 ? -15.066 -15.668 -13.111 1.00 39.12 86 ARG A CA 1
ATOM 741 C C . ARG A 1 86 ? -15.482 -16.207 -11.739 1.00 39.12 86 ARG A C 1
ATOM 743 O O . ARG A 1 86 ? -15.353 -17.409 -11.534 1.00 39.12 86 ARG A O 1
ATOM 750 N N . PRO A 1 87 ? -15.992 -15.372 -10.820 1.00 43.56 87 PRO A N 1
ATOM 751 C CA . PRO A 1 87 ? -16.721 -15.894 -9.679 1.00 43.56 87 PRO A CA 1
ATOM 752 C C . PRO A 1 87 ? -18.137 -16.270 -10.139 1.00 43.56 87 PRO A C 1
ATOM 754 O O . PRO A 1 87 ? -18.783 -15.475 -10.829 1.00 43.56 87 PRO A O 1
ATOM 757 N N . GLU A 1 88 ? -18.576 -17.480 -9.788 1.00 44.44 88 GLU A N 1
ATOM 758 C CA . GLU A 1 88 ? -20.006 -17.786 -9.632 1.00 44.44 88 GLU A CA 1
ATOM 759 C C . GLU A 1 88 ? -20.585 -17.012 -8.440 1.00 44.44 88 GLU A C 1
ATOM 761 O O . GLU A 1 88 ? -19.842 -16.810 -7.447 1.00 44.44 88 GLU A O 1
#

pLDDT: mean 76.23, std 19.57, range [39.12, 95.12]

Radius of gyration: 14.69 Å; chains: 1; bounding box: 38×29×39 Å

Secondary structure (DSSP, 8-state):
-HHHHS-HHHHHHHHHHH--HHHHHHHHHH--HHHHHHHHHTPPTTSS-HHHHHHHHHHTT----------TTTTS-TTSTTTT----